Protein AF-A0A2G6JHQ1-F1 (afdb_monomer)

Mean predicted aligned error: 8.75 Å

pLDDT: mean 79.26, std 8.04, range [52.0, 90.69]

Secondary structure (DSSP, 8-state):
-HHHHHHHHHHHHHHHHHHHHHHHHHHHHHTT--HHHHHHHHHHHHHHHHHHHHHHHHHHHHHHHHHHHHHHHHHHHTT-

Structure (mmCIF, N/CA/C/O backbone):
data_AF-A0A2G6JHQ1-F1
#
_entry.id   AF-A0A2G6JHQ1-F1
#
loop_
_atom_site.group_PDB
_atom_site.id
_atom_site.type_symbol
_atom_site.label_atom_id
_atom_site.label_alt_id
_atom_site.label_comp_id
_atom_site.label_asym_id
_atom_site.label_entity_id
_atom_site.label_seq_id
_atom_site.pdbx_PDB_ins_code
_atom_site.Cartn_x
_atom_site.Cartn_y
_atom_site.Cartn_z
_atom_site.occupancy
_atom_site.B_iso_or_equiv
_atom_site.auth_seq_id
_atom_site.auth_comp_id
_atom_site.auth_asym_id
_atom_site.auth_atom_id
_atom_site.pdbx_PDB_model_num
ATOM 1 N N . MET A 1 1 ? -12.271 10.012 19.732 1.00 52.00 1 MET A N 1
ATOM 2 C CA . MET A 1 1 ? -12.059 8.781 18.932 1.00 52.00 1 MET A CA 1
ATOM 3 C C . MET A 1 1 ? -11.677 9.059 17.466 1.00 52.00 1 MET A C 1
ATOM 5 O O . MET A 1 1 ? -10.938 8.262 16.901 1.00 52.00 1 MET A O 1
ATOM 9 N N . GLU A 1 2 ? -12.046 10.199 16.860 1.00 56.94 2 GLU A N 1
ATOM 10 C CA . GLU A 1 2 ? -11.742 10.515 15.443 1.00 56.94 2 GLU A CA 1
ATOM 11 C C . GLU A 1 2 ? -10.249 10.602 15.055 1.00 56.94 2 GLU A C 1
ATOM 13 O O . GLU A 1 2 ? -9.875 10.178 13.961 1.00 56.94 2 GLU A O 1
ATOM 18 N N . GLN A 1 3 ? -9.366 11.135 15.912 1.00 60.09 3 GLN A N 1
ATOM 19 C CA . GLN A 1 3 ? -7.939 11.277 15.564 1.00 60.09 3 GLN A CA 1
ATOM 20 C C . GLN A 1 3 ? -7.202 9.929 15.486 1.00 60.09 3 GLN A C 1
ATOM 22 O O . GLN A 1 3 ? -6.364 9.744 14.603 1.00 60.09 3 GLN A O 1
ATOM 27 N N . GLY A 1 4 ? -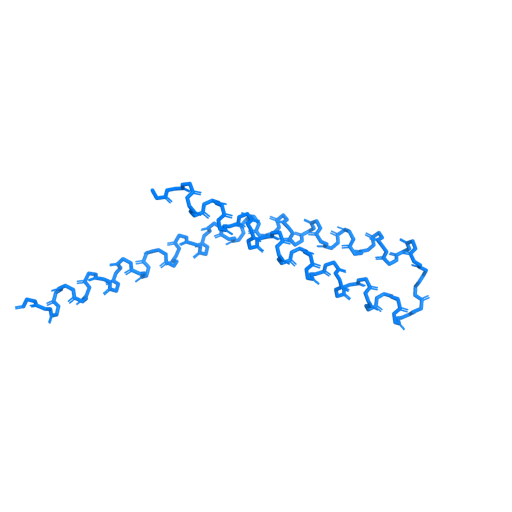7.545 8.972 16.356 1.00 62.59 4 GLY A N 1
ATOM 28 C CA . GLY A 1 4 ? -6.948 7.630 16.352 1.00 62.59 4 GLY A CA 1
ATOM 29 C C . GLY A 1 4 ? -7.289 6.849 15.081 1.00 62.59 4 GLY A C 1
ATOM 30 O O . GLY A 1 4 ? -6.394 6.326 14.420 1.00 62.59 4 GLY A O 1
ATOM 31 N N . SER A 1 5 ? -8.564 6.869 14.680 1.00 64.81 5 SER A N 1
ATOM 32 C CA . SER A 1 5 ? -9.046 6.234 13.444 1.00 64.81 5 SER A CA 1
ATOM 33 C C . SER A 1 5 ? -8.387 6.830 12.188 1.00 64.81 5 SER A C 1
ATOM 35 O O . SER A 1 5 ? -7.887 6.099 11.332 1.00 64.81 5 SER A O 1
ATOM 37 N N . ARG A 1 6 ? -8.258 8.165 12.105 1.00 67.31 6 ARG A N 1
ATOM 38 C CA . ARG A 1 6 ? -7.575 8.820 10.970 1.00 67.31 6 ARG A CA 1
ATOM 39 C C . ARG A 1 6 ? -6.092 8.460 10.881 1.00 67.31 6 ARG A C 1
ATOM 41 O O . ARG A 1 6 ? -5.586 8.299 9.769 1.00 67.31 6 ARG A O 1
ATOM 48 N N . ASN A 1 7 ? -5.397 8.332 12.010 1.00 73.50 7 ASN A N 1
ATOM 49 C CA . ASN A 1 7 ? -3.983 7.955 12.029 1.00 73.50 7 ASN A CA 1
ATOM 50 C C . ASN A 1 7 ? -3.777 6.491 11.625 1.00 73.50 7 ASN A C 1
ATOM 52 O O . ASN A 1 7 ? -2.894 6.219 10.813 1.00 73.50 7 ASN A O 1
ATOM 56 N N . LEU A 1 8 ? -4.631 5.580 12.101 1.00 73.31 8 LEU A N 1
ATOM 57 C CA . LEU A 1 8 ? -4.645 4.177 11.673 1.00 73.31 8 LEU A CA 1
ATOM 58 C C . LEU A 1 8 ? -4.918 4.048 10.171 1.00 73.31 8 LEU A C 1
ATOM 60 O O . LEU A 1 8 ? -4.122 3.440 9.467 1.00 73.31 8 LEU A O 1
ATOM 64 N N . CYS A 1 9 ? -5.949 4.715 9.643 1.00 73.31 9 CYS A N 1
ATOM 65 C CA . CYS A 1 9 ? -6.222 4.730 8.201 1.00 73.31 9 CYS A CA 1
ATOM 66 C C . CYS A 1 9 ? -5.040 5.253 7.378 1.00 73.31 9 CYS A C 1
ATOM 68 O O . CYS A 1 9 ? -4.724 4.698 6.328 1.00 73.31 9 CYS A O 1
ATOM 70 N N . ARG A 1 10 ? -4.361 6.310 7.843 1.00 75.44 10 ARG A N 1
ATOM 71 C CA . ARG A 1 10 ? -3.165 6.834 7.165 1.00 75.44 10 ARG A CA 1
ATOM 72 C C . ARG A 1 10 ? -2.005 5.843 7.204 1.00 75.44 10 ARG A C 1
ATOM 74 O O . ARG A 1 10 ? -1.348 5.673 6.181 1.00 75.44 10 ARG A O 1
ATOM 81 N N . ALA A 1 11 ? -1.758 5.214 8.351 1.00 79.38 11 ALA A N 1
ATOM 82 C CA . ALA A 1 11 ? -0.689 4.236 8.516 1.00 79.38 11 ALA A CA 1
ATOM 83 C C . ALA A 1 11 ? -0.938 2.987 7.659 1.00 79.38 11 ALA A C 1
ATOM 85 O O . ALA A 1 11 ? -0.046 2.564 6.927 1.00 79.38 11 ALA A O 1
ATOM 86 N N . THR A 1 12 ? -2.163 2.460 7.670 1.00 78.06 12 THR A N 1
ATOM 87 C CA . THR A 1 12 ? -2.567 1.309 6.855 1.00 78.06 12 THR A CA 1
ATOM 88 C C . THR A 1 12 ? -2.496 1.630 5.364 1.00 78.06 12 THR A C 1
ATOM 90 O O . THR A 1 12 ? -1.918 0.856 4.607 1.00 78.06 12 THR A O 1
ATOM 93 N N . ALA A 1 13 ? -2.986 2.797 4.930 1.00 75.50 13 ALA A N 1
ATOM 94 C CA . ALA A 1 13 ? -2.870 3.220 3.533 1.00 75.50 13 ALA A CA 1
ATOM 95 C C . ALA A 1 13 ? -1.403 3.356 3.090 1.00 75.50 13 ALA A C 1
ATOM 97 O O . ALA A 1 13 ? -1.050 2.929 1.990 1.00 75.50 13 ALA A O 1
ATOM 98 N N . ALA A 1 14 ? -0.534 3.914 3.941 1.00 77.12 14 ALA A N 1
ATOM 99 C CA . ALA A 1 14 ? 0.897 4.016 3.662 1.00 77.12 14 ALA A CA 1
ATOM 100 C C . ALA A 1 14 ? 1.549 2.629 3.533 1.00 77.12 14 ALA A C 1
ATOM 102 O O . ALA A 1 14 ? 2.290 2.390 2.580 1.00 77.12 14 ALA A O 1
ATOM 103 N N . TRP A 1 15 ? 1.211 1.698 4.429 1.00 82.62 15 TRP A N 1
ATOM 104 C CA . TRP A 1 15 ? 1.689 0.316 4.380 1.00 82.62 15 TRP A CA 1
ATOM 105 C C . TRP A 1 15 ? 1.243 -0.417 3.112 1.00 82.62 15 TRP A C 1
ATOM 107 O O . TRP A 1 15 ? 2.074 -0.992 2.413 1.00 82.62 15 TRP A O 1
ATOM 117 N N . MET A 1 16 ? -0.045 -0.347 2.760 1.00 79.25 16 MET A N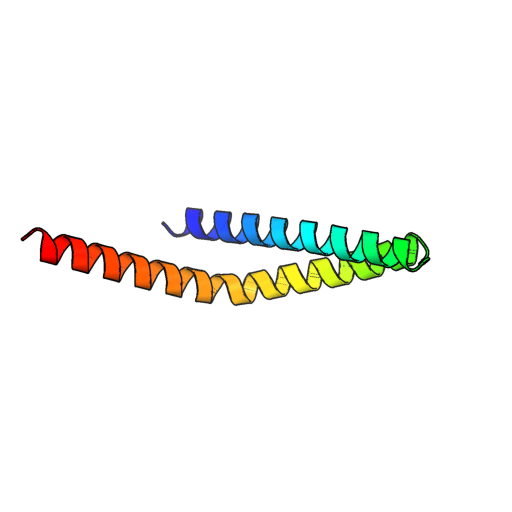 1
ATOM 118 C CA . MET A 1 16 ? -0.567 -0.972 1.537 1.00 79.25 16 MET A CA 1
ATOM 119 C C . MET A 1 16 ? 0.104 -0.413 0.277 1.00 79.25 16 MET A C 1
ATOM 121 O O . MET A 1 16 ? 0.398 -1.162 -0.656 1.00 79.25 16 MET A O 1
ATOM 125 N N . SER A 1 17 ? 0.398 0.888 0.266 1.00 78.62 17 SER A N 1
ATOM 126 C CA . SER A 1 17 ? 1.075 1.550 -0.855 1.00 78.62 17 SER A CA 1
ATO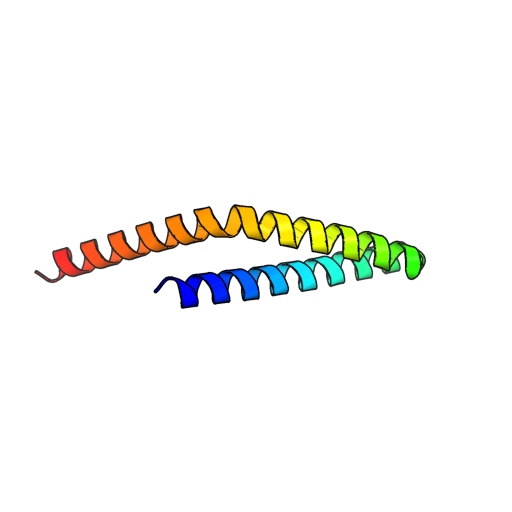M 127 C C . SER A 1 17 ? 2.530 1.100 -0.984 1.00 78.62 17 SER A C 1
ATOM 129 O O . SER A 1 17 ? 2.977 0.798 -2.087 1.00 78.62 17 SER A O 1
ATOM 131 N N . ALA A 1 18 ? 3.253 0.993 0.135 1.00 80.81 18 ALA A N 1
ATOM 132 C CA . ALA A 1 18 ? 4.635 0.517 0.158 1.00 80.81 18 ALA A CA 1
ATOM 133 C C . ALA A 1 18 ? 4.748 -0.953 -0.281 1.00 80.81 18 ALA A C 1
ATOM 135 O O . ALA A 1 18 ? 5.619 -1.297 -1.078 1.00 80.81 18 ALA A O 1
ATOM 136 N N . VAL A 1 19 ? 3.837 -1.817 0.178 1.00 86.00 19 VAL A N 1
ATOM 137 C CA . VAL A 1 19 ? 3.794 -3.230 -0.237 1.00 86.00 19 VAL A CA 1
ATOM 138 C C . VAL A 1 19 ? 3.486 -3.352 -1.730 1.00 86.00 19 VAL A C 1
ATOM 140 O O . VAL A 1 19 ? 4.165 -4.092 -2.441 1.00 86.00 19 VAL A O 1
ATOM 143 N N . SER A 1 20 ? 2.515 -2.580 -2.224 1.00 81.81 20 SER A N 1
ATOM 144 C CA . SER A 1 20 ? 2.140 -2.578 -3.643 1.00 81.81 20 SER A CA 1
ATOM 145 C C . SER A 1 20 ? 3.269 -2.062 -4.538 1.00 81.81 20 SER A C 1
ATOM 147 O O . SER A 1 20 ? 3.526 -2.643 -5.591 1.00 81.81 20 SER A O 1
ATOM 149 N N . PHE A 1 21 ? 3.983 -1.017 -4.099 1.00 82.75 21 PHE A N 1
ATOM 150 C CA . PHE A 1 21 ? 5.188 -0.523 -4.769 1.00 82.75 21 PHE A CA 1
ATOM 151 C C . PHE A 1 21 ? 6.232 -1.634 -4.904 1.00 82.75 21 PHE A C 1
ATOM 153 O O . PHE A 1 21 ? 6.674 -1.929 -6.012 1.00 82.75 21 PHE A O 1
ATOM 160 N N . SER A 1 22 ? 6.593 -2.270 -3.785 1.00 85.00 22 SER A N 1
ATOM 161 C CA . SER A 1 22 ? 7.627 -3.306 -3.746 1.00 85.00 22 SER A CA 1
ATOM 162 C C . SER A 1 22 ? 7.279 -4.504 -4.628 1.00 85.00 22 SER A C 1
ATOM 164 O O . SER A 1 22 ? 8.137 -4.985 -5.363 1.00 85.00 22 SER A O 1
ATOM 166 N N . LEU A 1 23 ? 6.018 -4.951 -4.622 1.00 87.88 23 LEU A N 1
ATOM 167 C CA . LEU A 1 23 ? 5.540 -6.036 -5.484 1.00 87.88 23 LEU A CA 1
ATOM 168 C C . LEU A 1 23 ? 5.669 -5.689 -6.969 1.00 87.88 23 LEU A C 1
ATOM 170 O O . LEU A 1 23 ? 6.280 -6.441 -7.724 1.00 87.88 23 LEU A O 1
ATOM 174 N N . ILE A 1 24 ? 5.137 -4.541 -7.394 1.00 86.75 24 ILE A N 1
ATOM 175 C CA . ILE A 1 24 ? 5.171 -4.125 -8.805 1.00 86.75 24 ILE A CA 1
ATOM 176 C C . ILE A 1 24 ? 6.606 -3.872 -9.270 1.00 86.75 24 ILE A C 1
ATOM 178 O O . ILE A 1 24 ? 6.955 -4.220 -10.400 1.00 86.75 24 ILE A O 1
ATOM 182 N N . TYR A 1 25 ? 7.442 -3.293 -8.409 1.00 81.94 25 TYR A N 1
ATOM 183 C CA . TYR A 1 25 ? 8.852 -3.057 -8.692 1.00 81.94 25 TYR A CA 1
ATOM 184 C C . TYR A 1 25 ? 9.607 -4.376 -8.900 1.00 81.94 25 TYR A C 1
ATOM 186 O O . TYR A 1 25 ? 10.250 -4.550 -9.935 1.00 81.94 25 TYR A O 1
ATOM 194 N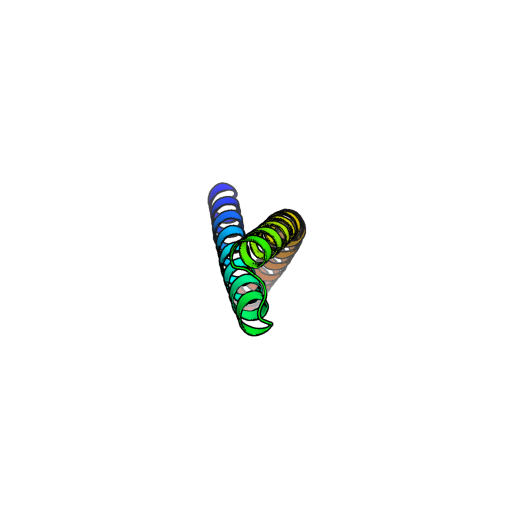 N . LEU A 1 26 ? 9.466 -5.334 -7.975 1.00 87.25 26 LEU A N 1
ATOM 195 C CA . LEU A 1 26 ? 10.107 -6.649 -8.072 1.00 87.25 26 LEU A CA 1
ATOM 196 C C . LEU A 1 26 ? 9.618 -7.437 -9.289 1.00 87.25 26 LEU A C 1
ATOM 198 O O . LEU A 1 26 ? 10.439 -7.964 -10.033 1.00 87.25 26 LEU A O 1
ATOM 202 N N . VAL A 1 27 ? 8.306 -7.467 -9.541 1.00 88.31 27 VAL A N 1
ATOM 203 C CA . VAL A 1 27 ? 7.733 -8.132 -10.723 1.00 88.31 27 VAL A CA 1
ATOM 204 C C . VAL A 1 27 ? 8.249 -7.488 -12.009 1.00 88.31 27 VAL A C 1
ATOM 206 O O . VAL A 1 27 ? 8.637 -8.194 -12.936 1.00 88.31 27 VAL A O 1
ATOM 209 N N . SER A 1 28 ? 8.318 -6.156 -12.069 1.00 83.19 28 SER A N 1
ATOM 210 C CA . SER A 1 28 ? 8.821 -5.448 -13.252 1.00 83.19 28 SER A CA 1
ATOM 211 C C . SER A 1 28 ? 10.295 -5.753 -13.518 1.00 83.19 28 SER A C 1
ATOM 213 O O . SER A 1 28 ? 10.662 -5.978 -14.670 1.00 83.19 28 SER A O 1
ATOM 215 N N . LEU A 1 29 ? 11.127 -5.809 -12.474 1.00 86.50 29 LEU A N 1
ATOM 216 C CA . LEU A 1 29 ? 12.524 -6.229 -12.604 1.00 86.50 29 LEU A CA 1
ATOM 217 C C . LEU A 1 29 ? 12.643 -7.689 -13.055 1.00 86.50 29 LEU A C 1
ATOM 219 O O . LEU A 1 29 ? 13.474 -7.993 -13.905 1.00 86.50 29 LEU A O 1
ATOM 223 N N . PHE A 1 30 ? 11.790 -8.579 -12.542 1.00 89.94 30 PHE A N 1
ATOM 224 C CA . PHE A 1 30 ? 11.787 -9.997 -12.914 1.00 89.94 30 PHE A CA 1
ATOM 225 C C . PHE A 1 30 ? 11.397 -10.221 -14.383 1.00 89.94 30 PHE A C 1
ATOM 227 O O . PHE A 1 30 ? 11.915 -11.116 -15.041 1.00 89.94 30 PHE A O 1
ATOM 234 N N . VAL A 1 31 ? 10.526 -9.364 -14.921 1.00 90.12 31 VAL A N 1
ATOM 235 C CA . VAL A 1 31 ? 10.133 -9.341 -16.342 1.00 90.12 31 VAL A CA 1
ATOM 236 C C . VAL A 1 31 ? 11.211 -8.677 -17.226 1.00 90.12 31 VAL A C 1
ATOM 238 O O . VAL A 1 31 ? 11.051 -8.569 -18.439 1.00 90.12 31 VAL A O 1
ATOM 241 N N . GLY A 1 32 ? 12.337 -8.249 -16.645 1.00 89.31 32 GLY A N 1
ATOM 242 C CA . GLY A 1 32 ? 13.454 -7.644 -17.373 1.00 89.31 32 GLY A CA 1
ATOM 243 C C . GLY A 1 32 ? 13.237 -6.174 -17.733 1.00 89.31 32 GLY A C 1
ATOM 244 O O . GLY A 1 32 ? 13.918 -5.649 -18.614 1.00 89.31 32 GLY A O 1
ATOM 245 N N . ALA A 1 33 ? 12.296 -5.483 -17.082 1.00 84.19 33 ALA A N 1
ATOM 246 C CA . ALA A 1 33 ? 12.135 -4.047 -17.272 1.00 84.19 33 ALA A CA 1
ATOM 247 C C . ALA A 1 33 ? 13.347 -3.286 -16.715 1.00 84.19 33 ALA A C 1
ATOM 249 O O . ALA A 1 33 ? 13.937 -3.662 -15.701 1.00 84.19 33 ALA A O 1
ATOM 250 N N . SER A 1 34 ? 13.683 -2.160 -17.344 1.00 90.50 34 SER A N 1
ATOM 251 C CA . SER A 1 34 ? 14.710 -1.266 -16.813 1.00 90.50 34 SER A CA 1
ATOM 252 C C . SER A 1 34 ? 14.309 -0.733 -15.433 1.00 90.50 34 SER A C 1
ATOM 254 O O . SER A 1 34 ? 13.127 -0.509 -15.153 1.00 90.50 34 SER A O 1
ATOM 256 N N . TRP A 1 35 ? 15.302 -0.469 -14.582 1.00 84.25 35 TRP A N 1
ATOM 257 C CA . TRP A 1 35 ? 15.106 0.094 -13.241 1.00 84.25 35 TRP A CA 1
ATOM 258 C C . TRP A 1 35 ? 14.248 1.373 -13.257 1.00 84.25 35 TRP A C 1
ATOM 260 O O . TRP A 1 35 ? 13.376 1.545 -12.406 1.00 84.25 35 TRP A O 1
ATOM 270 N N . GLN A 1 36 ? 14.414 2.226 -14.273 1.00 90.69 36 GLN A N 1
ATOM 271 C CA . GLN A 1 36 ? 13.607 3.437 -14.471 1.00 90.69 36 GLN A CA 1
ATOM 272 C C . GLN A 1 36 ? 12.136 3.111 -14.760 1.00 90.69 36 GLN A C 1
ATOM 274 O O . GLN A 1 36 ? 11.241 3.648 -14.107 1.00 90.69 36 GLN A O 1
ATOM 279 N N . SER A 1 37 ? 11.868 2.189 -15.693 1.00 84.62 37 SER A N 1
ATOM 280 C CA . SER A 1 37 ? 10.500 1.772 -16.025 1.00 84.62 37 SER A CA 1
ATOM 281 C C . SER A 1 37 ? 9.817 1.069 -14.850 1.00 84.62 37 SER A C 1
ATOM 283 O O . SER A 1 37 ? 8.633 1.302 -14.605 1.00 84.62 37 SER A O 1
ATOM 285 N N . ALA A 1 38 ? 10.541 0.213 -14.124 1.00 86.38 38 ALA A N 1
ATOM 286 C CA . ALA A 1 38 ? 10.036 -0.476 -12.939 1.00 86.38 38 ALA A CA 1
ATOM 287 C C . ALA A 1 38 ? 9.662 0.522 -11.832 1.00 86.38 38 ALA A C 1
ATOM 289 O O . ALA A 1 38 ? 8.595 0.411 -11.232 1.00 86.38 38 ALA A O 1
ATOM 290 N N . THR A 1 39 ? 10.498 1.543 -11.622 1.00 87.06 39 THR A N 1
ATOM 291 C CA . THR A 1 39 ? 10.261 2.599 -10.627 1.00 87.06 39 THR A CA 1
ATOM 292 C C . THR A 1 39 ? 9.030 3.435 -10.972 1.00 87.06 39 THR A C 1
ATOM 294 O O . THR A 1 39 ? 8.182 3.639 -10.108 1.00 87.06 39 THR A O 1
ATOM 297 N N . ILE A 1 40 ? 8.877 3.871 -12.230 1.00 89.62 40 ILE A N 1
ATOM 298 C CA . ILE A 1 40 ? 7.723 4.679 -12.667 1.00 89.62 40 ILE A CA 1
ATOM 299 C C . ILE A 1 40 ? 6.414 3.890 -12.532 1.00 89.62 40 ILE A C 1
ATOM 301 O O . ILE 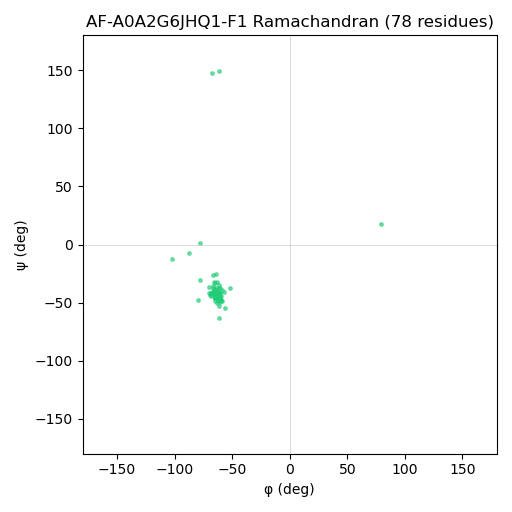A 1 40 ? 5.434 4.407 -11.995 1.00 89.62 40 ILE A O 1
ATOM 305 N N . ARG A 1 41 ? 6.395 2.624 -12.974 1.00 85.19 41 ARG A N 1
ATOM 306 C CA . ARG A 1 41 ? 5.213 1.754 -12.853 1.00 85.19 41 ARG A CA 1
ATOM 307 C C . ARG A 1 41 ? 4.873 1.472 -11.393 1.00 85.19 41 ARG A C 1
ATOM 309 O O . ARG A 1 41 ? 3.710 1.578 -11.016 1.00 85.19 41 ARG A O 1
ATOM 316 N N . GLY A 1 42 ? 5.884 1.179 -10.573 1.00 82.31 42 GLY A N 1
ATOM 317 C CA . GLY A 1 42 ? 5.729 0.989 -9.134 1.00 82.31 42 GLY A CA 1
ATOM 318 C C . GLY A 1 42 ? 5.146 2.226 -8.455 1.00 82.31 42 GLY A C 1
ATOM 319 O O . GLY A 1 42 ? 4.167 2.106 -7.725 1.00 82.31 42 GLY A O 1
ATOM 320 N N . LEU A 1 43 ? 5.694 3.417 -8.725 1.00 87.25 43 LEU A N 1
ATOM 321 C CA . LEU A 1 43 ? 5.216 4.689 -8.166 1.00 87.25 43 LEU A CA 1
ATOM 322 C C . LEU A 1 43 ? 3.778 4.995 -8.583 1.00 87.25 43 LEU A C 1
ATOM 324 O O . LEU A 1 43 ? 2.965 5.355 -7.734 1.00 87.25 43 LEU A O 1
ATOM 328 N N . GLY A 1 44 ? 3.451 4.820 -9.866 1.00 85.75 44 GLY A N 1
ATOM 329 C CA . GLY A 1 44 ? 2.092 5.022 -10.366 1.00 85.75 44 GLY A CA 1
ATOM 330 C C . GLY A 1 44 ? 1.089 4.093 -9.681 1.00 85.75 44 GLY A C 1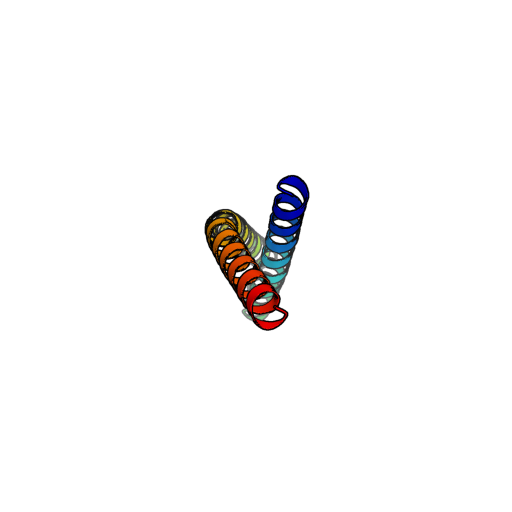
ATOM 331 O O . GLY A 1 44 ? 0.033 4.539 -9.231 1.00 85.75 44 GLY A O 1
ATOM 332 N N . PHE A 1 45 ? 1.447 2.818 -9.522 1.00 82.88 45 PHE A N 1
ATOM 333 C CA . PHE A 1 45 ? 0.594 1.840 -8.854 1.00 82.88 45 PHE A CA 1
ATOM 334 C C . PHE A 1 45 ? 0.461 2.117 -7.351 1.00 82.88 45 PHE A C 1
ATOM 336 O O . PHE A 1 45 ? -0.637 2.066 -6.804 1.00 82.88 45 PHE A O 1
ATOM 343 N N . ALA A 1 46 ? 1.556 2.480 -6.683 1.00 79.81 46 ALA A N 1
ATOM 344 C CA . ALA A 1 46 ? 1.556 2.848 -5.272 1.00 79.81 46 ALA A CA 1
ATOM 345 C C . ALA A 1 46 ? 0.688 4.081 -5.004 1.00 79.81 46 ALA A C 1
ATOM 347 O O . ALA A 1 46 ? -0.067 4.102 -4.036 1.00 79.81 46 ALA A O 1
ATOM 348 N N . PHE A 1 47 ? 0.745 5.084 -5.883 1.00 85.94 47 PHE A N 1
ATOM 349 C CA . PHE A 1 47 ? -0.101 6.270 -5.789 1.00 85.94 47 PHE A CA 1
ATOM 350 C C . PHE A 1 47 ? -1.581 5.939 -6.017 1.00 85.94 47 PHE A C 1
ATOM 352 O O . PHE A 1 47 ? -2.438 6.413 -5.270 1.00 85.94 47 PHE A O 1
ATOM 359 N N . ALA A 1 48 ? -1.883 5.083 -6.998 1.00 86.19 48 ALA A N 1
ATOM 360 C CA . ALA A 1 48 ? -3.242 4.610 -7.241 1.00 86.19 48 ALA A CA 1
ATOM 361 C C . ALA A 1 48 ? -3.800 3.862 -6.020 1.00 86.19 48 ALA A C 1
ATOM 363 O O . ALA A 1 48 ? -4.892 4.185 -5.558 1.00 86.19 48 ALA A O 1
ATOM 364 N N . VAL A 1 49 ? -3.034 2.929 -5.443 1.00 82.88 49 VAL A N 1
ATOM 365 C CA . VAL A 1 49 ? -3.421 2.184 -4.233 1.00 82.88 49 VAL A CA 1
ATOM 366 C C . VAL A 1 49 ? -3.566 3.107 -3.027 1.00 82.88 49 VAL A C 1
ATOM 368 O O . VAL A 1 49 ? -4.519 2.960 -2.267 1.00 82.88 49 VAL A O 1
ATOM 371 N N . TRP A 1 50 ? -2.679 4.088 -2.862 1.00 81.81 50 TRP A N 1
ATOM 372 C CA . TRP A 1 50 ? -2.793 5.081 -1.797 1.00 81.81 50 TRP A CA 1
ATOM 373 C C . TRP A 1 50 ? -4.102 5.868 -1.892 1.00 81.81 50 TRP A C 1
ATOM 375 O O . TRP A 1 50 ? -4.823 6.014 -0.902 1.00 81.81 50 TRP A O 1
ATOM 385 N N . PHE A 1 51 ? -4.425 6.357 -3.092 1.00 84.88 51 PHE A N 1
ATOM 386 C CA . PHE A 1 51 ? -5.638 7.126 -3.346 1.00 84.88 51 PHE A CA 1
ATOM 387 C C . PHE A 1 51 ? -6.893 6.271 -3.145 1.00 84.88 51 PHE A C 1
ATOM 389 O O . PHE A 1 51 ? -7.814 6.677 -2.434 1.00 84.88 51 PHE A O 1
ATOM 396 N N . LEU A 1 52 ? -6.893 5.057 -3.700 1.00 82.75 52 LEU A N 1
ATOM 397 C CA . LEU A 1 52 ? -7.992 4.105 -3.582 1.00 82.75 52 LEU A CA 1
ATOM 398 C C . LEU A 1 52 ? -8.208 3.681 -2.124 1.00 82.75 52 LEU A C 1
ATOM 400 O O . LEU A 1 52 ? -9.336 3.691 -1.637 1.00 82.75 52 LEU A O 1
ATOM 404 N N . GLY A 1 53 ? -7.125 3.398 -1.397 1.00 77.81 53 GLY A N 1
ATOM 405 C CA . GLY A 1 53 ? -7.148 3.096 0.030 1.00 77.81 53 GLY A CA 1
ATOM 406 C C . GLY A 1 53 ? -7.746 4.244 0.833 1.00 77.81 53 GLY A C 1
ATOM 407 O O . GLY A 1 53 ? -8.552 4.013 1.725 1.00 77.81 53 GLY A O 1
ATOM 408 N N . ARG A 1 54 ? -7.458 5.498 0.477 1.00 75.56 54 ARG A N 1
ATOM 409 C CA . ARG A 1 54 ? -8.052 6.658 1.155 1.00 75.56 54 ARG A CA 1
ATOM 410 C C . ARG A 1 54 ? -9.569 6.757 0.979 1.00 75.56 54 ARG A C 1
ATOM 412 O O . ARG A 1 54 ? -10.244 7.241 1.887 1.00 75.56 54 ARG A O 1
ATOM 419 N N . ILE A 1 55 ? -10.083 6.327 -0.172 1.00 80.62 55 ILE A N 1
ATOM 420 C CA . ILE A 1 55 ? -11.517 6.328 -0.479 1.00 80.62 55 ILE A CA 1
ATOM 421 C C . ILE A 1 55 ? -12.205 5.125 0.169 1.00 80.62 55 ILE A C 1
ATOM 423 O O . ILE A 1 55 ? -13.216 5.316 0.836 1.00 80.62 55 ILE A O 1
ATOM 427 N N . LEU A 1 56 ? -11.654 3.914 0.026 1.00 76.62 56 LEU A N 1
ATOM 428 C CA . LEU A 1 56 ? -12.274 2.682 0.529 1.00 76.62 56 LEU A CA 1
ATOM 429 C C . LEU A 1 56 ? -12.111 2.463 2.036 1.00 76.62 56 LEU A C 1
ATOM 431 O O . LEU A 1 56 ? -12.994 1.871 2.650 1.00 76.62 56 LEU A O 1
ATOM 435 N N . LEU A 1 57 ? -11.025 2.931 2.659 1.00 72.31 57 LEU A N 1
ATOM 436 C CA . LEU A 1 57 ? -10.818 2.716 4.096 1.00 72.31 57 LEU A CA 1
ATOM 437 C C . LEU A 1 57 ? -11.841 3.469 4.950 1.00 72.31 57 LEU A C 1
ATOM 439 O O . LEU A 1 57 ? -12.135 3.023 6.049 1.00 72.31 57 LEU A O 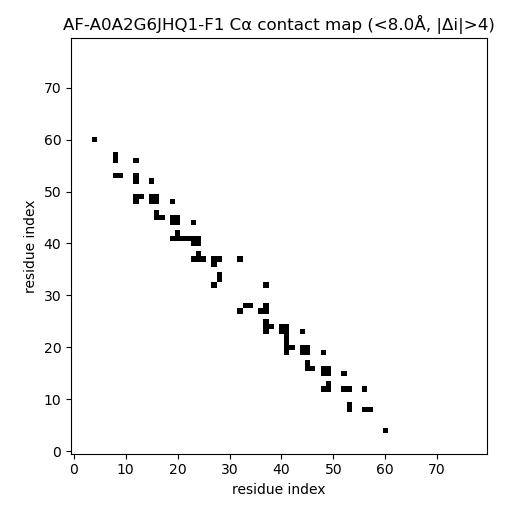1
ATOM 443 N N . ARG A 1 58 ? -12.409 4.578 4.459 1.00 70.44 58 ARG A N 1
ATOM 444 C CA . ARG A 1 58 ? -13.464 5.317 5.171 1.00 70.44 58 ARG A CA 1
ATOM 445 C C . ARG A 1 58 ? -14.730 4.476 5.398 1.00 70.44 58 ARG A C 1
ATOM 447 O O . ARG A 1 58 ? -15.005 4.181 6.555 1.00 70.44 58 ARG A O 1
ATOM 454 N N . PRO A 1 59 ? -15.450 4.027 4.348 1.00 73.69 59 PRO A N 1
ATOM 455 C CA . PRO A 1 59 ? -16.657 3.225 4.529 1.00 73.69 59 PRO A CA 1
ATOM 456 C C . PRO A 1 59 ? -16.362 1.887 5.210 1.00 73.69 59 PRO A C 1
ATOM 458 O O . PRO A 1 59 ? -17.187 1.398 5.977 1.00 73.69 59 PRO A O 1
ATOM 461 N N . LEU A 1 60 ? -15.179 1.304 4.980 1.00 74.75 60 LEU A N 1
ATOM 462 C CA . LEU A 1 60 ? -14.773 0.072 5.652 1.00 74.75 60 LEU A CA 1
ATOM 463 C C . LEU A 1 60 ? -14.652 0.273 7.169 1.00 74.75 60 LEU A C 1
ATOM 465 O O . LEU A 1 60 ? -15.166 -0.534 7.935 1.00 74.75 60 LEU A O 1
ATOM 469 N N . VAL A 1 61 ? -13.992 1.349 7.604 1.00 74.25 61 VAL A N 1
ATOM 470 C CA . VAL A 1 61 ? -13.841 1.655 9.030 1.00 74.25 61 VAL A CA 1
ATOM 471 C C . VAL A 1 61 ? -15.178 2.005 9.669 1.00 74.25 61 VAL A C 1
ATOM 473 O O . VAL A 1 61 ? -15.439 1.516 10.763 1.00 74.25 61 VAL A O 1
ATOM 476 N N . ASP A 1 62 ? -16.035 2.763 8.986 1.00 77.75 62 ASP A N 1
ATOM 477 C CA . ASP A 1 62 ? -17.380 3.068 9.487 1.00 77.75 62 ASP A CA 1
ATOM 478 C C . ASP A 1 62 ? -18.196 1.777 9.680 1.00 77.75 62 ASP A C 1
ATOM 480 O O . ASP A 1 62 ? -18.731 1.539 10.760 1.00 77.75 62 ASP A O 1
ATOM 484 N N . THR A 1 63 ? -18.169 0.866 8.699 1.00 79.50 63 THR A N 1
ATOM 485 C CA . THR A 1 63 ? -18.858 -0.436 8.793 1.00 79.50 63 THR A CA 1
ATOM 486 C C . THR A 1 63 ? -18.320 -1.286 9.949 1.00 79.50 63 THR A C 1
ATOM 488 O O . THR A 1 63 ? -19.083 -1.910 10.681 1.00 79.50 63 THR A O 1
ATOM 491 N N . VAL A 1 64 ? -16.996 -1.326 10.137 1.00 79.56 64 VAL A N 1
ATOM 492 C CA . VAL A 1 64 ? -16.374 -2.089 11.231 1.00 79.56 64 VAL A CA 1
ATOM 493 C C . VAL A 1 64 ? -16.753 -1.509 12.594 1.00 79.56 64 VAL A C 1
ATOM 495 O O . VAL A 1 64 ? -17.020 -2.273 13.521 1.00 79.56 64 VAL A O 1
ATOM 498 N N . ILE A 1 65 ? -16.796 -0.181 12.729 1.00 79.50 65 ILE A N 1
ATOM 499 C CA . ILE A 1 65 ? -17.209 0.481 13.972 1.00 79.50 65 ILE A CA 1
ATOM 500 C C . ILE A 1 65 ? -18.680 0.182 14.277 1.00 79.50 65 ILE A C 1
ATOM 502 O O . ILE A 1 65 ? -18.990 -0.156 15.421 1.00 79.50 65 ILE A O 1
ATOM 506 N N . ASP A 1 66 ? -19.564 0.232 13.281 1.00 82.75 66 ASP A N 1
ATOM 507 C CA . ASP A 1 66 ? -20.984 -0.093 13.461 1.00 82.75 66 ASP A CA 1
ATOM 508 C C . ASP A 1 66 ? -21.171 -1.542 13.931 1.00 82.75 66 ASP A C 1
ATOM 510 O O . ASP A 1 66 ? -21.849 -1.796 14.929 1.00 82.75 66 ASP A O 1
ATOM 514 N N . VAL A 1 67 ? -20.480 -2.494 13.293 1.00 82.12 67 VAL A N 1
ATOM 515 C CA . VAL A 1 67 ? -20.526 -3.914 13.678 1.00 82.12 67 VAL A CA 1
ATOM 516 C C . VAL A 1 67 ? -19.989 -4.139 15.095 1.00 82.12 67 VAL A C 1
ATOM 518 O O . VAL A 1 67 ? -20.571 -4.911 15.864 1.00 82.12 67 VAL A O 1
ATOM 521 N N . LEU A 1 68 ? -18.893 -3.474 15.474 1.00 80.38 68 LEU A N 1
ATOM 522 C CA . LEU A 1 68 ? -18.341 -3.572 16.830 1.00 80.38 68 LEU A CA 1
ATOM 523 C C . LEU A 1 68 ? -19.307 -2.998 17.870 1.00 80.38 68 LEU A C 1
ATOM 525 O O . LEU A 1 68 ? -19.520 -3.621 18.909 1.00 80.38 68 LEU A O 1
ATOM 529 N N . THR A 1 69 ? -19.935 -1.864 17.565 1.00 83.25 69 THR A N 1
ATOM 530 C CA . THR A 1 69 ? -20.919 -1.218 18.441 1.00 83.25 69 THR A CA 1
ATOM 531 C C . THR A 1 69 ? -22.140 -2.112 18.649 1.00 83.25 69 THR A C 1
ATOM 533 O O . THR A 1 69 ? -22.601 -2.296 19.776 1.00 83.25 69 THR A O 1
ATOM 536 N N . GLU A 1 70 ? -22.637 -2.741 17.582 1.00 82.94 70 GLU A N 1
ATOM 537 C CA . GLU A 1 70 ? -23.759 -3.676 17.667 1.00 82.94 70 GLU A CA 1
ATOM 538 C C . GLU A 1 70 ? -23.391 -4.949 18.449 1.00 82.94 70 GLU A C 1
ATOM 540 O O . GLU A 1 70 ? -24.198 -5.474 19.221 1.00 82.94 70 GLU A O 1
ATOM 545 N N . THR A 1 71 ? -22.150 -5.419 18.313 1.00 81.50 71 THR A N 1
ATOM 546 C CA . THR A 1 71 ? -21.641 -6.576 19.062 1.00 81.50 71 THR A CA 1
ATOM 547 C C . THR A 1 71 ? -21.496 -6.270 20.554 1.00 81.50 71 THR A C 1
ATOM 549 O O . THR A 1 71 ? -21.867 -7.099 21.388 1.00 81.50 71 THR A O 1
ATOM 552 N N . GLU A 1 72 ? -20.993 -5.087 20.920 1.00 78.25 72 GLU A N 1
ATOM 553 C CA . GLU A 1 72 ? -20.930 -4.657 22.322 1.00 78.25 72 GLU A CA 1
ATOM 554 C C . GLU A 1 72 ? -22.321 -4.497 22.933 1.00 78.25 72 GLU A C 1
ATOM 556 O O . GLU A 1 72 ? -22.542 -4.918 24.069 1.00 78.25 72 GLU A O 1
ATOM 561 N N . ARG A 1 73 ? -23.274 -3.948 22.174 1.00 76.00 73 ARG A N 1
ATOM 562 C CA . ARG A 1 73 ? -24.664 -3.823 22.616 1.00 76.00 73 ARG A CA 1
ATOM 563 C C . ARG A 1 73 ? -25.278 -5.192 22.920 1.00 76.00 73 ARG A C 1
ATOM 565 O O . ARG A 1 73 ? -25.810 -5.378 24.009 1.00 76.00 73 ARG A O 1
ATOM 572 N N . LYS A 1 74 ? -25.118 -6.170 22.021 1.00 78.62 74 LYS A N 1
ATOM 573 C CA . LYS A 1 74 ? -25.589 -7.551 22.238 1.00 78.62 74 LYS A CA 1
ATOM 574 C C . LYS A 1 74 ? -24.916 -8.223 23.437 1.00 78.62 74 LYS A C 1
ATOM 576 O O . LYS 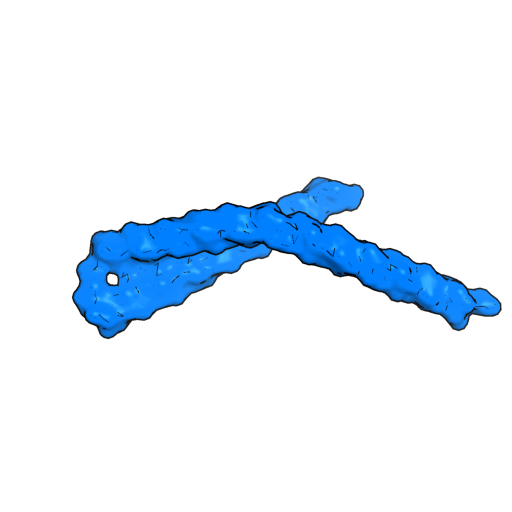A 1 74 ? -25.559 -8.989 24.142 1.00 78.62 74 LYS A O 1
ATOM 581 N N . ARG A 1 75 ? -23.635 -7.936 23.700 1.00 75.56 75 ARG A N 1
ATOM 582 C CA . ARG A 1 75 ? -22.949 -8.438 24.905 1.00 75.56 75 ARG A CA 1
ATOM 583 C C . ARG A 1 75 ? -23.501 -7.843 26.196 1.00 75.56 75 ARG A C 1
ATOM 585 O O . ARG A 1 75 ? -23.569 -8.572 27.176 1.00 75.56 75 ARG A O 1
ATOM 592 N N . ARG A 1 76 ? -23.872 -6.559 26.207 1.00 74.94 76 ARG A N 1
ATOM 593 C CA . ARG A 1 76 ? -24.491 -5.918 27.379 1.00 74.94 76 ARG A CA 1
ATOM 594 C C . ARG A 1 76 ? -25.893 -6.461 27.641 1.00 74.94 76 ARG A C 1
ATOM 596 O O . ARG A 1 76 ? -26.175 -6.828 28.769 1.00 74.94 76 ARG A O 1
ATOM 603 N N . GLU A 1 77 ? -26.705 -6.604 26.595 1.00 75.81 77 GLU A N 1
ATOM 604 C CA . GLU A 1 77 ? -28.051 -7.198 26.685 1.00 75.81 77 GLU A CA 1
ATOM 605 C C . GLU A 1 77 ? -28.020 -8.681 27.112 1.00 75.81 77 GLU A C 1
ATOM 607 O O . GLU A 1 77 ? -28.984 -9.169 27.679 1.00 75.81 77 GLU A O 1
ATOM 612 N N . ALA A 1 78 ? -26.923 -9.405 26.858 1.00 70.69 78 ALA A N 1
ATOM 613 C CA . ALA A 1 78 ? -26.742 -10.792 27.303 1.00 70.69 78 ALA A CA 1
ATOM 614 C C . ALA A 1 78 ? -26.144 -10.927 28.721 1.00 70.69 78 ALA A C 1
ATOM 616 O O . ALA A 1 78 ? -25.996 -12.048 29.210 1.00 70.69 78 ALA A O 1
ATOM 617 N N . GLN A 1 79 ? -25.715 -9.820 29.336 1.00 68.81 79 GLN A N 1
ATOM 618 C CA . GLN A 1 79 ? -25.193 -9.779 30.707 1.00 68.81 79 GLN A CA 1
ATOM 619 C C . GLN A 1 79 ? -26.212 -9.241 31.726 1.00 68.81 79 GLN A C 1
ATOM 621 O O . GLN A 1 79 ? -25.967 -9.389 32.924 1.00 68.81 79 GLN A O 1
ATOM 626 N N . GLU A 1 80 ? -27.313 -8.644 31.263 1.00 54.66 80 GLU A N 1
ATOM 627 C CA . GLU A 1 80 ? -28.532 -8.384 32.050 1.00 54.66 80 GLU A CA 1
ATOM 628 C C . GLU A 1 80 ? -29.459 -9.607 32.048 1.00 54.66 80 GLU A C 1
ATOM 630 O O . GLU A 1 80 ? -30.085 -9.855 33.104 1.00 54.66 80 GLU A O 1
#

Foldseek 3Di:
DVVVLVVVLLVVLLVQLVVQLVVQLVVCVVVVHDNVVSNVRSNVRSVVSSVVSVVVVVVVVVVVVVVVVVVVVVVVVVVD

Solvent-accessible surface area (backbone atoms only — not comparable to full-atom values): 4157 Å² total; per-residue (Å²): 115,70,71,61,54,53,50,50,52,52,51,51,26,51,50,54,15,52,52,47,20,53,50,44,28,53,52,28,45,74,74,66,43,52,73,67,60,15,48,53,53,10,50,54,50,16,51,48,45,31,53,48,36,63,60,53,49,50,62,51,49,54,52,50,51,52,52,50,52,52,51,54,50,54,52,53,66,72,73,110

Sequence (80 aa):
MEQGSRNLCRATAAWMSAVSFSLIYLVSLFVGASWQSATIRGLGFAFAVWFLGRILLRPLVDTVIDVLTETERKRREAQE

Nearest PDB structures (foldseek):
  8bqs-assembly1_Eq  TM=7.253E-01  e=5.603E+00  Tetrahymena thermophila SB210
  7a0g-assembly1_JJJ  TM=4.277E-01  e=1.842E+00  Serratia marcescens

Radius of gyration: 18.74 Å; Cα contacts (8 Å, |Δi|>4): 45; chain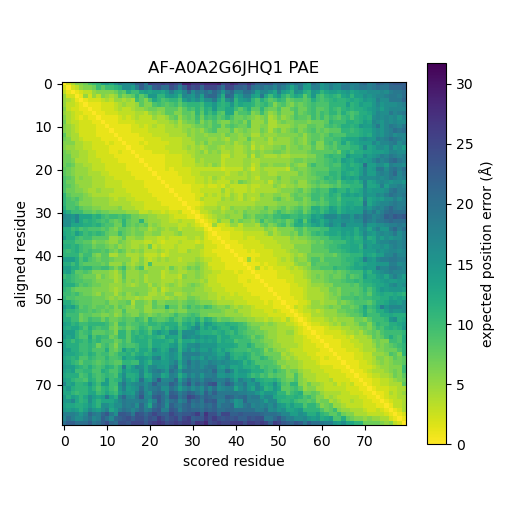s: 1; bounding box: 44×22×49 Å